Protein AF-A0A1X0RUP9-F1 (afdb_monomer_lite)

Secondary structure (DSSP, 8-state):
----HHHHHHHHHHHHHHTS-TT-SEEES-TT-EEETT-EEEEEE-TT-TTTTT-S-EEEEEEEEETTEEEEEEEEEEE-GGG-EEEEE--GGGSSS--SS-EEEEEEEEEEETTS-HHHHHH-TT-SSPPPEEEEEEE--

Structure (mmCIF, N/CA/C/O backbone):
data_AF-A0A1X0RUP9-F1
#
_entry.id   AF-A0A1X0RUP9-F1
#
loop_
_atom_site.group_PDB
_atom_site.id
_atom_site.type_symbol
_atom_site.label_atom_id
_atom_site.label_alt_id
_atom_site.label_comp_id
_atom_site.label_asym_id
_atom_site.label_entity_id
_atom_site.label_seq_id
_atom_site.pdbx_PDB_ins_code
_atom_site.Cartn_x
_atom_site.Cartn_y
_atom_site.Cartn_z
_atom_site.occupancy
_atom_site.B_iso_or_equiv
_atom_site.auth_seq_id
_atom_site.auth_comp_id
_atom_site.auth_asym_id
_atom_site.auth_atom_id
_atom_site.pdbx_PDB_model_num
ATOM 1 N N . MET A 1 1 ? -21.201 19.595 -12.423 1.00 37.38 1 MET A N 1
ATOM 2 C CA . MET A 1 1 ? -20.537 18.392 -12.963 1.00 37.38 1 MET A CA 1
ATOM 3 C C . MET A 1 1 ? -19.061 18.638 -12.768 1.00 37.38 1 MET A C 1
ATOM 5 O O . MET A 1 1 ? -18.474 19.375 -13.543 1.00 37.38 1 MET A O 1
ATOM 9 N N . GLU A 1 2 ? -18.538 18.173 -11.642 1.00 41.12 2 GLU A N 1
ATOM 10 C CA . GLU A 1 2 ? -17.188 18.459 -11.162 1.00 41.12 2 GLU A CA 1
ATOM 11 C C . GLU A 1 2 ? -16.577 17.097 -10.835 1.00 41.12 2 GLU A C 1
ATOM 13 O O . GLU A 1 2 ? -16.838 16.516 -9.789 1.00 41.12 2 GLU A O 1
ATOM 18 N N . GLU A 1 3 ? -15.908 16.519 -11.831 1.00 43.56 3 GLU A N 1
ATOM 19 C CA . GLU A 1 3 ? -15.297 15.182 -11.777 1.00 43.56 3 GLU A CA 1
ATOM 20 C C . GLU A 1 3 ? -13.818 15.267 -12.209 1.00 43.56 3 GLU A C 1
ATOM 22 O O . GLU A 1 3 ? -13.254 14.346 -12.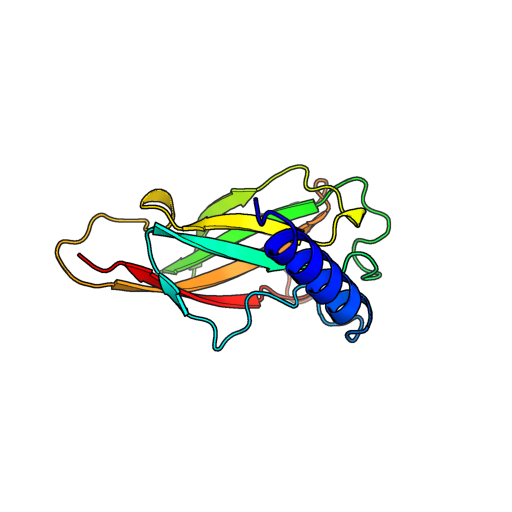791 1.00 43.56 3 GLU A O 1
ATOM 27 N N . THR A 1 4 ? -13.193 16.429 -11.985 1.00 47.03 4 THR A N 1
ATOM 28 C CA . THR A 1 4 ? -11.831 16.746 -12.450 1.00 47.03 4 THR A CA 1
ATOM 29 C C . THR A 1 4 ? -10.781 16.777 -11.340 1.00 47.03 4 THR A C 1
ATOM 31 O O . THR A 1 4 ? -9.597 16.724 -11.651 1.00 47.03 4 THR A O 1
ATOM 34 N N . ASP A 1 5 ? -11.176 16.808 -10.066 1.00 53.28 5 ASP A N 1
ATOM 35 C CA . ASP A 1 5 ? -10.237 17.090 -8.967 1.00 53.28 5 ASP A CA 1
ATOM 36 C C . ASP A 1 5 ? -9.475 15.835 -8.484 1.00 53.28 5 ASP A C 1
ATOM 38 O O . ASP A 1 5 ? -8.266 15.863 -8.262 1.00 53.28 5 ASP A O 1
ATOM 42 N N . SER A 1 6 ? -10.134 14.670 -8.424 1.00 56.19 6 SER A N 1
ATOM 43 C CA . SER A 1 6 ? -9.527 13.448 -7.863 1.00 56.19 6 SER A CA 1
ATOM 44 C C . SER A 1 6 ? -8.447 12.811 -8.749 1.00 56.19 6 SER A C 1
ATOM 46 O O . SER A 1 6 ? -7.481 12.246 -8.235 1.00 56.19 6 SER A O 1
ATOM 48 N N . ASN A 1 7 ? -8.591 12.890 -10.077 1.00 59.34 7 ASN A N 1
ATOM 49 C CA . ASN A 1 7 ? -7.612 12.343 -11.031 1.00 59.34 7 ASN A CA 1
ATOM 50 C C . ASN A 1 7 ? -6.371 13.235 -11.170 1.00 59.34 7 ASN A C 1
ATOM 52 O O . ASN A 1 7 ? -5.267 12.735 -11.417 1.00 59.34 7 ASN A O 1
ATOM 56 N N . GLN A 1 8 ? -6.550 14.549 -11.018 1.00 60.12 8 GLN A N 1
ATOM 57 C CA . GLN A 1 8 ? -5.449 15.503 -11.026 1.00 60.12 8 GLN A CA 1
ATOM 58 C C . GLN A 1 8 ? -4.599 15.365 -9.751 1.00 60.12 8 GLN A C 1
ATOM 60 O O . GLN A 1 8 ? -3.370 15.413 -9.838 1.00 60.12 8 GLN A O 1
ATOM 65 N N . ASP A 1 9 ? -5.235 15.083 -8.609 1.00 85.25 9 ASP A N 1
ATOM 66 C CA . ASP A 1 9 ? -4.557 14.787 -7.342 1.00 85.25 9 ASP A CA 1
ATOM 67 C C . ASP A 1 9 ? -3.739 13.482 -7.420 1.00 85.25 9 ASP A C 1
ATOM 69 O O . ASP A 1 9 ? -2.529 13.489 -7.193 1.00 85.25 9 ASP A O 1
ATOM 73 N N . PHE A 1 10 ? -4.341 12.378 -7.889 1.00 91.75 10 PHE A N 1
ATOM 74 C CA . PHE A 1 10 ? -3.635 11.096 -8.041 1.00 91.75 10 PHE A CA 1
ATOM 75 C C . PHE A 1 10 ? -2.383 11.202 -8.926 1.00 91.75 10 PHE A C 1
ATOM 77 O O . PHE A 1 10 ? -1.299 10.765 -8.539 1.00 91.75 10 PHE A O 1
ATOM 84 N N . THR A 1 11 ? -2.515 11.807 -10.109 1.00 93.00 11 THR A N 1
ATOM 85 C CA . THR A 1 11 ? -1.397 11.928 -11.061 1.00 93.00 11 THR A CA 1
ATOM 86 C C . THR A 1 11 ? -0.257 12.766 -10.479 1.00 93.00 11 THR A C 1
ATOM 88 O O . THR A 1 11 ? 0.911 12.405 -10.624 1.00 93.00 11 THR A O 1
ATOM 91 N N . SER A 1 12 ? -0.591 13.846 -9.767 1.00 94.50 12 SER A N 1
ATOM 92 C CA . SER A 1 12 ? 0.392 14.712 -9.109 1.00 94.50 12 SER A CA 1
ATOM 93 C C . SER A 1 12 ? 1.147 13.975 -7.998 1.00 94.50 12 SER A C 1
ATOM 95 O O . SER A 1 12 ? 2.367 14.112 -7.893 1.00 94.50 12 SER A O 1
ATOM 97 N N . LEU A 1 13 ? 0.455 13.143 -7.209 1.00 95.25 13 LEU A N 1
ATOM 98 C CA . LEU A 1 13 ? 1.071 12.306 -6.173 1.00 95.25 13 LEU A CA 1
ATOM 99 C C . LEU A 1 13 ? 2.029 11.266 -6.770 1.00 95.25 13 LEU A C 1
ATOM 101 O O . LEU A 1 13 ? 3.144 11.096 -6.271 1.00 95.25 13 LEU A O 1
ATOM 105 N N . VAL A 1 14 ? 1.630 10.600 -7.859 1.00 95.88 14 VAL A N 1
ATOM 106 C CA . VAL A 1 14 ? 2.488 9.640 -8.574 1.00 95.88 14 VAL A CA 1
ATOM 107 C C . VAL A 1 14 ? 3.730 10.332 -9.141 1.00 95.88 14 VAL A C 1
ATOM 109 O O . VAL A 1 14 ? 4.846 9.828 -8.988 1.00 95.88 14 VAL A O 1
ATOM 112 N N . GLU A 1 15 ? 3.568 11.502 -9.762 1.00 95.12 15 GLU A N 1
ATOM 113 C CA . GLU A 1 15 ? 4.693 12.254 -10.319 1.00 95.12 15 GLU A CA 1
ATOM 114 C C . GLU A 1 15 ? 5.657 12.725 -9.221 1.00 95.12 15 GLU A C 1
ATOM 116 O O . GLU A 1 15 ? 6.874 12.591 -9.376 1.00 95.12 15 GLU A O 1
ATOM 121 N N . ALA A 1 16 ? 5.137 13.233 -8.100 1.00 95.69 16 ALA A N 1
ATOM 122 C CA . ALA A 1 16 ? 5.947 13.613 -6.945 1.00 95.69 16 ALA A CA 1
ATOM 123 C C . ALA A 1 16 ? 6.737 12.407 -6.418 1.00 95.69 16 ALA A C 1
ATOM 125 O O . ALA A 1 16 ? 7.956 12.487 -6.272 1.00 95.69 16 ALA A O 1
ATOM 126 N N . CYS A 1 17 ? 6.073 11.260 -6.261 1.00 95.38 17 CYS A N 1
ATOM 127 C CA . CYS A 1 17 ? 6.706 10.033 -5.792 1.00 95.38 17 CYS A CA 1
ATOM 128 C C . CYS A 1 17 ? 7.823 9.533 -6.722 1.00 95.38 17 CYS A C 1
ATOM 130 O O . CYS A 1 17 ? 8.843 9.016 -6.270 1.00 95.38 17 CYS A O 1
ATOM 132 N N . SER A 1 18 ? 7.684 9.727 -8.037 1.00 94.75 18 SER A N 1
ATOM 133 C CA . SER A 1 18 ? 8.706 9.316 -9.012 1.00 94.75 18 SER A CA 1
ATOM 134 C C . SER A 1 18 ? 10.071 10.003 -8.829 1.00 94.75 18 SER A C 1
ATOM 136 O O . SER A 1 18 ? 11.087 9.485 -9.311 1.00 94.75 18 SER A O 1
ATOM 138 N N . LYS A 1 19 ? 10.086 11.153 -8.137 1.00 95.56 19 LYS A N 1
ATOM 139 C CA . LYS A 1 19 ? 11.255 12.008 -7.880 1.00 95.56 19 LYS A CA 1
ATOM 140 C C . LYS A 1 19 ? 11.936 11.703 -6.539 1.00 95.56 19 LYS A C 1
ATOM 142 O O . LYS A 1 19 ? 13.018 12.235 -6.296 1.00 95.56 19 LYS A O 1
ATOM 147 N N . GLU A 1 20 ? 11.338 10.856 -5.699 1.00 94.25 20 GLU A N 1
ATOM 148 C CA . GLU A 1 20 ? 11.934 10.414 -4.433 1.00 94.25 20 GLU A CA 1
ATOM 149 C C . GLU A 1 20 ? 13.223 9.591 -4.654 1.00 94.25 20 GLU A C 1
ATOM 151 O O . GLU A 1 20 ? 13.449 9.066 -5.752 1.00 94.25 20 GLU A O 1
ATOM 156 N N . PRO A 1 21 ? 14.085 9.443 -3.631 1.00 91.75 21 PRO A N 1
ATOM 157 C CA . PRO A 1 21 ? 15.262 8.579 -3.695 1.00 91.75 21 PRO A CA 1
ATOM 158 C C . PRO A 1 21 ? 14.925 7.113 -4.020 1.00 91.75 21 PRO A C 1
ATOM 160 O O . PRO A 1 21 ? 13.823 6.626 -3.770 1.00 91.75 21 PRO A O 1
ATOM 163 N N . ASN A 1 22 ? 15.888 6.372 -4.573 1.00 88.50 22 ASN A N 1
ATOM 164 C CA . ASN A 1 22 ? 15.673 4.981 -4.996 1.00 88.50 22 ASN A CA 1
ATOM 165 C C . ASN A 1 22 ? 15.496 4.004 -3.824 1.00 88.50 22 ASN A C 1
ATOM 167 O O . ASN A 1 22 ? 14.999 2.895 -4.023 1.00 88.50 22 ASN A O 1
ATOM 171 N N . GLU A 1 23 ? 15.869 4.402 -2.608 1.00 85.19 23 GLU A N 1
ATOM 172 C CA . GLU A 1 23 ? 15.589 3.636 -1.395 1.00 85.19 23 GLU A CA 1
ATOM 173 C C . GLU A 1 23 ? 14.094 3.654 -1.028 1.00 85.19 23 GLU A C 1
ATOM 175 O O . GLU A 1 23 ? 13.639 2.789 -0.278 1.00 85.19 23 GLU A O 1
ATOM 180 N N . ILE A 1 24 ? 13.316 4.603 -1.565 1.00 88.38 24 ILE A N 1
ATOM 181 C CA . ILE A 1 24 ? 11.884 4.737 -1.293 1.00 88.38 24 ILE A CA 1
ATOM 182 C C . ILE A 1 24 ? 11.081 3.823 -2.220 1.00 88.38 24 ILE A C 1
ATOM 184 O O . ILE A 1 24 ? 11.062 3.989 -3.443 1.00 88.38 24 ILE A O 1
ATOM 188 N N . SER A 1 25 ? 10.383 2.856 -1.623 1.00 86.62 25 SER A N 1
ATOM 189 C CA . SER A 1 25 ? 9.433 1.991 -2.330 1.00 86.62 25 SER A CA 1
ATOM 190 C C . SER A 1 25 ? 8.067 2.632 -2.501 1.00 86.62 25 SER A C 1
ATOM 192 O O . SER A 1 25 ? 7.484 2.582 -3.583 1.00 86.62 25 SER A O 1
ATOM 194 N N . ALA A 1 26 ? 7.570 3.237 -1.428 1.00 92.19 26 ALA A N 1
ATOM 195 C CA . ALA A 1 26 ? 6.232 3.779 -1.309 1.00 92.19 26 ALA A CA 1
ATOM 196 C C . ALA A 1 26 ? 6.292 5.202 -0.767 1.00 92.19 26 ALA A C 1
ATOM 198 O O . ALA A 1 26 ? 7.007 5.461 0.199 1.00 92.19 26 ALA A O 1
ATOM 199 N N . CYS A 1 27 ? 5.520 6.097 -1.372 1.00 94.31 27 CYS A N 1
ATOM 200 C CA . CYS A 1 27 ? 5.376 7.474 -0.907 1.00 94.31 27 CYS A CA 1
ATOM 201 C C . CYS A 1 27 ? 4.087 7.671 -0.115 1.00 94.31 27 CYS A C 1
ATOM 203 O O . CYS A 1 27 ? 4.039 8.537 0.751 1.00 94.31 27 CYS A O 1
ATOM 205 N N . LEU A 1 28 ? 3.061 6.855 -0.388 1.00 95.69 28 LEU A N 1
ATOM 206 C CA . LEU A 1 28 ? 1.852 6.799 0.422 1.00 95.69 28 LEU A CA 1
ATOM 207 C C . LEU A 1 28 ? 1.428 5.353 0.695 1.00 95.69 28 LEU A C 1
ATOM 209 O O . LEU A 1 28 ? 1.434 4.523 -0.227 1.00 95.69 28 LEU A O 1
ATOM 213 N N . PRO A 1 29 ? 0.978 5.066 1.926 1.00 96.50 29 PRO A N 1
ATOM 214 C CA . PRO A 1 29 ? 1.011 5.938 3.105 1.00 96.50 29 PRO A CA 1
ATOM 215 C C . PRO A 1 29 ? 2.414 6.072 3.714 1.00 96.50 29 PRO A C 1
ATOM 217 O O . PRO A 1 29 ? 3.266 5.196 3.556 1.00 96.50 29 PRO A O 1
ATOM 220 N N . GLY A 1 30 ? 2.624 7.156 4.456 1.00 94.50 30 GLY A N 1
ATOM 221 C CA . GLY A 1 30 ? 3.767 7.365 5.333 1.00 94.50 30 GLY A CA 1
ATOM 222 C C . GLY A 1 30 ? 3.491 6.988 6.801 1.00 94.50 30 GLY A C 1
ATOM 223 O O . GLY A 1 30 ? 2.339 6.803 7.201 1.00 94.50 30 GLY A O 1
ATOM 224 N N . PRO A 1 31 ? 4.533 6.945 7.656 1.00 94.25 31 PRO A N 1
ATOM 225 C CA . PRO A 1 31 ? 4.417 6.538 9.065 1.00 94.25 31 PRO A CA 1
ATOM 226 C C . PRO A 1 31 ? 3.461 7.379 9.921 1.00 94.25 31 PRO A C 1
ATOM 228 O O . PRO A 1 31 ? 2.950 6.899 10.932 1.00 94.25 31 PRO A O 1
ATOM 231 N N . SER A 1 32 ? 3.230 8.638 9.541 1.00 95.31 32 SER A N 1
ATOM 232 C CA . SER A 1 32 ? 2.313 9.555 10.229 1.00 95.31 32 SER A CA 1
ATOM 233 C C . SER A 1 32 ? 0.863 9.451 9.758 1.00 95.31 32 SER A C 1
ATOM 235 O O . SER A 1 32 ? -0.007 10.066 10.374 1.00 95.31 32 SER A O 1
ATOM 237 N N . ASP A 1 33 ? 0.591 8.712 8.680 1.00 96.44 33 ASP A N 1
ATOM 238 C CA . ASP A 1 33 ? -0.753 8.623 8.124 1.00 96.44 33 ASP A CA 1
ATOM 239 C C . ASP A 1 33 ? -1.655 7.737 8.981 1.00 96.44 33 ASP A C 1
ATOM 241 O O . ASP A 1 33 ? -1.262 6.677 9.481 1.00 96.44 33 ASP A O 1
ATOM 245 N N . VAL A 1 34 ? -2.903 8.188 9.124 1.00 96.94 34 VAL A N 1
ATOM 246 C CA . VAL A 1 34 ? -3.957 7.486 9.854 1.00 96.94 34 VAL A CA 1
ATOM 247 C C . VAL A 1 34 ? -5.154 7.300 8.933 1.00 96.94 34 VAL A C 1
ATOM 249 O O . VAL A 1 34 ? -5.855 8.255 8.601 1.00 96.94 34 VAL A O 1
ATOM 252 N N . TRP A 1 35 ? -5.405 6.061 8.527 1.00 96.75 35 TRP A N 1
ATOM 253 C CA . TRP A 1 35 ? -6.511 5.706 7.643 1.00 96.75 35 TRP A CA 1
ATOM 254 C C . TRP A 1 35 ? -7.686 5.174 8.454 1.00 96.75 35 TRP A C 1
ATOM 256 O O . TRP A 1 35 ? -7.531 4.273 9.274 1.00 96.75 35 TRP A O 1
ATOM 266 N N . VAL A 1 36 ? -8.881 5.723 8.249 1.00 95.44 36 VAL A N 1
ATOM 267 C CA . VAL A 1 36 ? -10.068 5.358 9.035 1.00 95.44 36 VAL A CA 1
ATOM 268 C C . VAL A 1 36 ? -10.917 4.335 8.279 1.00 95.44 36 VAL A C 1
ATOM 270 O O . VAL A 1 36 ? -11.072 4.426 7.065 1.00 95.44 36 VAL A O 1
ATOM 273 N N . ASN A 1 37 ? -11.502 3.367 8.981 1.00 94.94 37 ASN A N 1
ATOM 274 C CA . ASN A 1 37 ? -12.448 2.425 8.382 1.00 94.94 37 ASN A CA 1
ATOM 275 C C . ASN A 1 37 ? -13.583 3.157 7.640 1.00 94.94 37 ASN A C 1
ATOM 277 O O . ASN A 1 37 ? -14.143 4.123 8.161 1.00 94.94 37 ASN A O 1
ATOM 281 N N . GLY A 1 38 ? -13.898 2.709 6.427 1.00 94.19 38 GLY A N 1
ATOM 282 C CA . GLY A 1 38 ? -14.865 3.330 5.521 1.00 94.19 38 GLY A CA 1
ATOM 283 C C . GLY A 1 38 ? -14.329 4.505 4.694 1.00 94.19 38 GLY A C 1
ATOM 284 O O . GLY A 1 38 ? -15.078 5.050 3.888 1.00 94.19 38 GLY A O 1
ATOM 285 N N . SER A 1 39 ? -13.063 4.909 4.863 1.00 95.75 39 SER A N 1
ATOM 286 C CA . SER A 1 39 ? -12.453 5.979 4.059 1.00 95.75 39 SER A CA 1
ATOM 287 C C . SER A 1 39 ? -11.608 5.438 2.904 1.00 95.75 39 SER A C 1
ATOM 289 O O . SER A 1 39 ? -11.048 4.340 2.974 1.00 95.75 39 SER A O 1
ATOM 291 N N . THR A 1 40 ? -11.542 6.222 1.829 1.00 96.25 40 THR A N 1
ATOM 292 C CA . THR A 1 40 ? -10.802 5.901 0.606 1.00 96.25 40 THR A CA 1
ATOM 293 C C . THR A 1 40 ? -9.472 6.640 0.585 1.00 96.25 40 THR A C 1
ATOM 295 O O . THR A 1 40 ? -9.430 7.836 0.861 1.00 96.25 40 THR A O 1
ATOM 298 N N . HIS A 1 41 ? -8.406 5.921 0.239 1.00 96.25 41 HIS A N 1
ATOM 299 C CA . HIS A 1 41 ? -7.029 6.412 0.210 1.00 96.25 41 HIS A CA 1
ATOM 300 C C . HIS A 1 41 ? -6.289 5.895 -1.016 1.00 96.25 41 HIS A C 1
ATOM 302 O O . HIS A 1 41 ? -6.742 4.967 -1.692 1.00 96.25 41 HIS A O 1
ATOM 308 N N . TYR A 1 42 ? -5.117 6.470 -1.265 1.00 96.88 42 TYR A N 1
ATOM 309 C CA . TYR A 1 42 ? -4.199 5.983 -2.279 1.00 96.88 42 TYR A CA 1
ATOM 310 C C . TYR A 1 42 ? -3.003 5.291 -1.647 1.00 96.88 42 TYR A C 1
ATOM 312 O O . TYR A 1 42 ? -2.339 5.820 -0.758 1.00 96.88 42 TYR A O 1
ATOM 320 N N . PHE A 1 43 ? -2.695 4.121 -2.181 1.00 97.56 43 PHE A N 1
ATOM 321 C CA . PHE A 1 43 ? -1.349 3.591 -2.126 1.00 97.56 43 PHE A CA 1
ATOM 322 C C . PHE A 1 43 ? -0.579 4.150 -3.317 1.00 97.56 43 PHE A C 1
ATOM 324 O O . PHE A 1 43 ? -1.021 3.964 -4.449 1.00 97.56 43 PHE A O 1
ATOM 331 N N . ILE A 1 44 ? 0.553 4.809 -3.073 1.00 97.12 44 ILE A N 1
ATOM 332 C CA . ILE A 1 44 ? 1.411 5.379 -4.120 1.00 97.12 44 ILE A CA 1
ATOM 333 C C . ILE A 1 44 ? 2.811 4.793 -3.969 1.00 97.12 44 ILE A C 1
ATOM 335 O O . ILE A 1 44 ? 3.422 4.900 -2.902 1.00 97.12 44 ILE A O 1
ATOM 339 N N . TRP A 1 45 ? 3.324 4.187 -5.037 1.00 95.12 45 TRP A N 1
ATOM 340 C CA . TRP A 1 45 ? 4.677 3.643 -5.095 1.00 95.12 45 TRP A CA 1
ATOM 341 C C . TRP A 1 45 ? 5.506 4.322 -6.173 1.00 95.12 45 TRP A C 1
ATOM 343 O O . TRP A 1 45 ? 5.004 4.859 -7.163 1.00 95.12 45 TRP A O 1
ATOM 353 N N . LYS A 1 46 ? 6.821 4.257 -5.993 1.00 94.25 46 LYS A N 1
ATOM 354 C CA . LYS A 1 46 ? 7.773 4.794 -6.955 1.00 94.25 46 LYS A CA 1
ATOM 355 C C . LYS A 1 46 ? 7.835 3.861 -8.169 1.00 94.25 46 LYS A C 1
ATOM 357 O O . LYS A 1 46 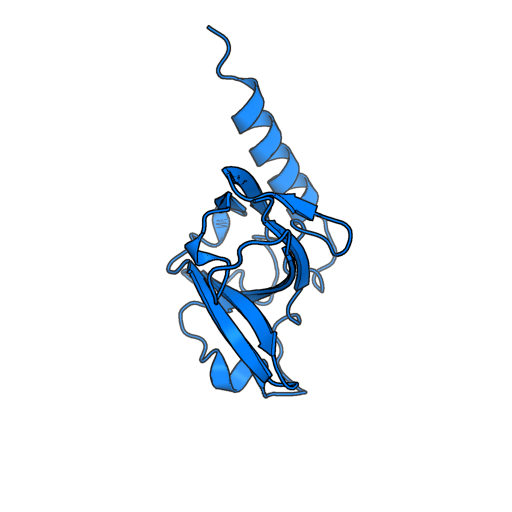? 8.576 2.882 -8.172 1.00 94.25 46 LYS A O 1
ATOM 362 N N . TYR A 1 47 ? 7.043 4.142 -9.206 1.00 93.31 47 TYR A N 1
ATOM 363 C CA . TYR A 1 47 ? 6.926 3.273 -10.392 1.00 93.31 47 TYR A CA 1
ATOM 364 C C . TYR A 1 47 ? 8.255 3.055 -11.137 1.00 93.31 47 TYR A C 1
ATOM 366 O O . TYR A 1 47 ? 8.453 2.034 -11.788 1.00 93.31 47 TYR A O 1
ATOM 374 N N . ASN A 1 48 ? 9.178 4.012 -11.035 1.00 92.88 48 ASN A N 1
ATOM 375 C CA . ASN A 1 48 ? 10.524 3.978 -11.610 1.00 92.88 48 ASN A CA 1
ATOM 376 C C . ASN A 1 48 ? 11.594 3.583 -10.574 1.00 92.88 48 ASN A C 1
ATOM 378 O O . ASN A 1 48 ? 12.757 3.967 -10.708 1.00 92.88 48 ASN A O 1
ATOM 382 N N . ASN A 1 49 ? 11.221 2.884 -9.500 1.00 92.44 49 ASN A N 1
ATOM 383 C CA . ASN A 1 49 ? 12.191 2.367 -8.543 1.00 92.44 49 ASN A CA 1
ATOM 384 C C . ASN A 1 49 ? 13.017 1.233 -9.193 1.00 92.44 49 ASN A C 1
ATOM 386 O O . ASN A 1 49 ? 12.431 0.284 -9.726 1.00 92.44 49 ASN A O 1
ATOM 390 N N . PRO A 1 50 ? 14.361 1.287 -9.142 1.00 91.06 50 PRO A N 1
ATOM 391 C CA . PRO A 1 50 ? 15.226 0.326 -9.829 1.00 91.06 50 PRO A CA 1
ATOM 392 C C . PRO A 1 50 ? 15.026 -1.128 -9.383 1.00 91.06 50 PRO A C 1
ATOM 394 O O . PRO A 1 50 ? 15.285 -2.036 -10.170 1.00 91.06 50 PRO A O 1
ATOM 397 N N . PHE A 1 51 ? 14.537 -1.366 -8.164 1.00 88.50 51 PHE A N 1
ATOM 398 C CA . PHE A 1 51 ? 14.308 -2.716 -7.650 1.00 88.50 51 PHE A CA 1
ATOM 399 C C . PHE A 1 51 ? 13.101 -3.416 -8.294 1.00 88.50 51 PHE A C 1
ATOM 401 O O . PHE A 1 51 ? 13.014 -4.640 -8.229 1.00 88.50 51 PHE A O 1
ATOM 408 N N . TYR A 1 52 ? 12.171 -2.679 -8.917 1.00 86.69 52 TYR A N 1
ATOM 409 C CA . TYR A 1 52 ? 10.959 -3.261 -9.522 1.00 86.69 52 TYR A CA 1
ATOM 410 C C . TYR A 1 52 ? 10.636 -2.754 -10.927 1.00 86.69 52 TYR A C 1
ATOM 412 O O . TYR A 1 52 ? 9.725 -3.288 -11.548 1.00 86.69 52 TYR A O 1
ATOM 420 N N . VAL A 1 53 ? 11.367 -1.775 -11.466 1.00 84.50 53 VAL A N 1
ATOM 421 C CA . VAL A 1 53 ? 11.074 -1.172 -12.782 1.00 84.50 53 VAL A CA 1
ATOM 422 C C . VAL A 1 53 ? 11.045 -2.185 -13.937 1.00 84.50 53 VAL A C 1
ATOM 424 O O . VAL A 1 53 ? 10.358 -1.968 -14.928 1.00 84.50 53 VAL A O 1
ATOM 427 N N . ASN A 1 54 ? 11.753 -3.310 -13.796 1.00 86.56 54 ASN A N 1
ATOM 428 C CA . ASN A 1 54 ? 11.791 -4.389 -14.788 1.00 86.56 54 ASN A CA 1
ATOM 429 C C . ASN A 1 54 ? 10.773 -5.513 -14.518 1.00 86.56 54 ASN A C 1
ATOM 431 O O . ASN A 1 54 ? 10.785 -6.519 -15.220 1.00 86.56 54 ASN A O 1
ATOM 435 N N . ALA A 1 55 ? 9.941 -5.395 -13.480 1.00 90.38 55 ALA A N 1
ATOM 436 C CA . ALA A 1 55 ? 8.913 -6.379 -13.172 1.00 90.38 55 ALA A CA 1
ATOM 437 C C . ALA A 1 55 ? 7.636 -6.094 -13.972 1.00 90.38 55 ALA A C 1
ATOM 439 O O . ALA A 1 55 ? 7.123 -4.972 -13.950 1.00 90.38 55 ALA A O 1
ATOM 440 N N . ASP A 1 56 ? 7.075 -7.134 -14.597 1.00 91.19 56 ASP A N 1
ATOM 441 C CA . ASP A 1 56 ? 5.816 -7.044 -15.352 1.00 91.19 56 ASP A CA 1
ATOM 442 C C . ASP A 1 56 ? 4.647 -6.555 -14.483 1.00 91.19 56 ASP A C 1
ATOM 444 O O . ASP A 1 56 ? 3.736 -5.877 -14.956 1.00 91.19 56 ASP A O 1
ATOM 448 N N . SER A 1 57 ? 4.660 -6.915 -13.198 1.00 95.50 57 SER A N 1
ATOM 449 C CA . SER A 1 57 ? 3.672 -6.476 -12.217 1.00 95.50 57 SER A CA 1
ATOM 450 C C . SER A 1 57 ? 4.201 -6.543 -10.785 1.00 95.50 57 SER A C 1
ATOM 452 O O . SER A 1 57 ? 5.168 -7.252 -10.486 1.00 95.50 57 SER A O 1
ATOM 454 N N . LEU A 1 58 ? 3.526 -5.821 -9.888 1.00 95.88 58 LEU A N 1
ATOM 455 C CA . LEU A 1 58 ? 3.791 -5.814 -8.452 1.00 95.88 58 LEU A CA 1
ATOM 456 C C . LEU A 1 58 ? 2.668 -6.478 -7.664 1.00 95.88 58 LEU A C 1
ATOM 458 O O . LEU A 1 58 ? 1.498 -6.445 -8.040 1.00 95.88 58 LEU A O 1
ATOM 462 N N . ASN A 1 59 ? 3.036 -7.016 -6.510 1.00 97.12 59 ASN A N 1
ATOM 463 C CA . ASN A 1 59 ? 2.115 -7.371 -5.449 1.00 97.12 59 ASN A CA 1
ATOM 464 C C . ASN A 1 59 ? 2.361 -6.442 -4.254 1.00 97.12 59 ASN A C 1
ATOM 466 O O . ASN A 1 59 ? 3.508 -6.202 -3.875 1.00 97.12 59 ASN A O 1
ATOM 470 N N . LEU A 1 60 ? 1.280 -5.952 -3.650 1.00 97.44 60 LEU A N 1
ATOM 471 C CA . LEU A 1 60 ? 1.292 -5.269 -2.360 1.00 97.44 60 LEU A CA 1
ATOM 472 C C . LEU A 1 60 ? 0.729 -6.213 -1.305 1.00 97.44 60 LEU A C 1
ATOM 474 O O . LEU A 1 60 ? -0.420 -6.644 -1.400 1.00 97.44 60 LEU A O 1
ATOM 478 N N . TYR A 1 61 ? 1.514 -6.489 -0.274 1.00 97.44 61 TYR A N 1
ATOM 479 C CA . TYR A 1 61 ? 1.077 -7.259 0.883 1.00 97.44 61 TYR A CA 1
ATOM 480 C C . TYR A 1 61 ? 0.926 -6.340 2.089 1.00 97.44 61 TYR A C 1
ATOM 482 O O . TYR A 1 61 ? 1.840 -5.580 2.403 1.00 97.44 61 TYR A O 1
ATOM 490 N N . LEU A 1 62 ? -0.214 -6.426 2.771 1.00 97.44 62 LEU A N 1
ATOM 491 C CA . LEU A 1 62 ? -0.475 -5.732 4.025 1.00 97.44 62 LEU A CA 1
ATOM 492 C C . LEU A 1 62 ? -0.357 -6.708 5.190 1.00 97.44 62 LEU A C 1
ATOM 494 O O . LEU A 1 62 ? -0.931 -7.801 5.166 1.00 97.44 62 LEU A O 1
ATOM 498 N N . TYR A 1 63 ? 0.362 -6.289 6.221 1.00 97.00 63 TYR A N 1
ATOM 499 C CA . TYR A 1 63 ? 0.624 -7.070 7.415 1.00 97.00 63 TYR A CA 1
ATOM 500 C C . TYR A 1 63 ? 0.304 -6.292 8.680 1.00 97.00 63 TYR A C 1
ATOM 502 O O . TYR A 1 63 ? 0.472 -5.077 8.747 1.00 97.00 63 TYR A O 1
ATOM 510 N N . ASN A 1 64 ? -0.039 -7.032 9.726 1.00 95.62 64 ASN A N 1
ATOM 511 C CA . ASN A 1 64 ? 0.020 -6.557 11.095 1.00 95.62 64 ASN A CA 1
ATOM 512 C C . ASN A 1 64 ? 1.011 -7.421 11.883 1.00 95.62 64 ASN A C 1
ATOM 514 O O . ASN A 1 64 ? 1.082 -8.632 11.672 1.00 95.62 64 ASN A O 1
ATOM 518 N N . ILE A 1 65 ? 1.792 -6.811 12.776 1.00 93.88 65 ILE A N 1
ATOM 519 C CA . ILE A 1 65 ? 2.723 -7.555 13.627 1.00 93.88 65 ILE A CA 1
ATOM 520 C C . ILE A 1 65 ? 1.995 -7.978 14.901 1.00 93.88 65 ILE A C 1
ATOM 522 O O . ILE A 1 65 ? 1.617 -7.139 15.717 1.00 93.88 65 ILE A O 1
ATOM 526 N N . ILE A 1 66 ? 1.835 -9.288 15.086 1.00 92.50 66 ILE A N 1
ATOM 527 C CA . ILE A 1 66 ? 1.249 -9.888 16.289 1.00 92.50 66 ILE A CA 1
ATOM 528 C C . ILE A 1 66 ? 2.268 -10.861 16.867 1.00 92.50 66 ILE A C 1
ATOM 530 O O . ILE A 1 66 ? 2.771 -11.724 16.153 1.00 92.50 66 ILE A O 1
ATOM 534 N N . ASN A 1 67 ? 2.574 -10.732 18.162 1.00 92.94 67 ASN A N 1
ATOM 535 C CA . ASN A 1 67 ? 3.565 -11.570 18.849 1.00 92.94 67 ASN A CA 1
ATOM 536 C C . ASN A 1 67 ? 4.909 -11.639 18.094 1.00 92.94 67 ASN A C 1
ATOM 538 O O . ASN A 1 67 ? 5.476 -12.715 17.928 1.00 92.94 67 ASN A O 1
ATOM 542 N N . TYR A 1 68 ? 5.394 -10.484 17.622 1.00 89.38 68 TYR A N 1
ATOM 543 C CA . TYR A 1 68 ? 6.645 -10.337 16.861 1.00 89.38 68 TYR A CA 1
ATOM 544 C C . TYR A 1 68 ? 6.681 -11.047 15.495 1.00 89.38 68 TYR A C 1
ATOM 546 O O . TYR A 1 68 ? 7.749 -11.165 14.901 1.00 89.38 68 TYR A O 1
ATOM 554 N N . ALA A 1 69 ? 5.533 -11.479 14.967 1.00 91.19 69 ALA A N 1
ATOM 555 C CA . ALA A 1 69 ? 5.428 -12.102 13.652 1.00 91.19 69 ALA A CA 1
ATOM 556 C C . ALA A 1 69 ? 4.548 -11.276 12.705 1.00 91.19 69 ALA A C 1
ATOM 558 O O . ALA A 1 69 ? 3.499 -10.767 13.107 1.00 91.19 69 ALA A O 1
ATOM 559 N N . TYR A 1 70 ? 4.956 -11.178 11.436 1.00 93.38 70 TYR A N 1
ATOM 560 C CA . TYR A 1 70 ? 4.127 -10.613 10.372 1.00 93.38 70 TYR A CA 1
ATOM 561 C C . TYR A 1 70 ? 2.944 -11.542 10.086 1.00 93.38 70 TYR A C 1
ATOM 563 O O . TYR A 1 70 ? 3.118 -12.661 9.604 1.00 93.38 70 TYR A O 1
ATOM 571 N N . VAL A 1 71 ? 1.733 -11.064 10.353 1.00 94.94 71 VAL A N 1
ATOM 572 C CA . VAL A 1 71 ? 0.483 -11.746 10.012 1.00 94.94 71 VAL A CA 1
ATOM 573 C C . VAL A 1 71 ? -0.117 -11.053 8.801 1.00 94.94 71 VAL A C 1
ATOM 575 O O . VAL A 1 71 ? -0.362 -9.847 8.841 1.00 94.94 71 VAL A O 1
ATOM 578 N N . ASN A 1 72 ? -0.307 -11.792 7.705 1.00 95.44 72 ASN A N 1
ATOM 579 C CA . ASN A 1 72 ? -0.901 -11.226 6.497 1.00 95.44 72 ASN A CA 1
ATOM 580 C C . ASN A 1 72 ? -2.361 -10.845 6.763 1.00 95.44 72 ASN A C 1
ATOM 582 O O . ASN A 1 72 ? -3.121 -11.630 7.325 1.00 95.44 72 ASN A O 1
ATOM 586 N N . VAL A 1 73 ? -2.720 -9.628 6.369 1.00 96.06 73 VAL A N 1
ATOM 587 C CA . VAL A 1 73 ? -4.059 -9.058 6.539 1.00 96.06 73 VAL A CA 1
ATOM 588 C C . VAL A 1 73 ? -4.787 -9.036 5.203 1.00 96.06 73 VAL A C 1
ATOM 590 O O . VAL A 1 73 ? -5.928 -9.474 5.106 1.00 96.06 73 VAL A O 1
ATOM 593 N N . LYS A 1 74 ? -4.124 -8.514 4.169 1.00 95.88 74 LYS A N 1
ATOM 594 C CA . LYS A 1 74 ? -4.696 -8.341 2.832 1.00 95.88 74 LYS A CA 1
ATOM 595 C C . LYS A 1 74 ? -3.579 -8.325 1.799 1.00 95.88 74 LYS A C 1
ATOM 597 O O . LYS A 1 74 ? -2.427 -8.032 2.127 1.00 95.88 74 LYS A O 1
ATOM 602 N N . ASN A 1 75 ? -3.907 -8.619 0.550 1.00 96.50 75 ASN A N 1
ATOM 603 C CA . ASN A 1 75 ? -2.995 -8.446 -0.567 1.00 96.50 75 ASN A CA 1
ATOM 604 C C . ASN A 1 75 ? -3.713 -7.845 -1.779 1.00 96.50 75 ASN A C 1
ATOM 606 O O . ASN A 1 75 ? -4.921 -7.988 -1.953 1.00 96.50 75 ASN A O 1
ATOM 610 N N . TYR A 1 76 ? -2.934 -7.169 -2.614 1.00 97.19 76 TYR A N 1
ATOM 611 C CA . TYR A 1 76 ? -3.332 -6.721 -3.937 1.00 97.19 76 TYR A CA 1
ATOM 612 C C . TYR A 1 76 ? -2.307 -7.269 -4.919 1.00 97.19 76 TYR A C 1
ATOM 614 O O . TYR A 1 76 ? -1.106 -7.058 -4.741 1.00 97.19 76 TYR A O 1
ATOM 622 N N . SER A 1 77 ? -2.768 -8.012 -5.918 1.00 96.94 77 SER A N 1
ATOM 623 C CA . SER A 1 77 ? -1.895 -8.733 -6.843 1.00 96.94 77 SER A CA 1
ATOM 624 C C . SER A 1 77 ? -1.993 -8.191 -8.259 1.00 96.94 77 SER A C 1
ATOM 626 O O . SER A 1 77 ? -3.016 -7.620 -8.634 1.00 96.94 77 SER A O 1
ATOM 628 N N . ASN A 1 78 ? -0.949 -8.435 -9.053 1.00 95.31 78 ASN A N 1
ATOM 629 C CA . ASN A 1 78 ? -0.874 -8.050 -10.466 1.00 95.31 78 ASN A CA 1
ATOM 630 C C . ASN A 1 78 ? -1.093 -6.543 -10.689 1.00 95.31 78 ASN A C 1
ATOM 632 O O . ASN A 1 78 ? -1.734 -6.126 -11.654 1.00 95.31 78 ASN A O 1
ATOM 636 N N . LEU A 1 79 ? -0.572 -5.720 -9.779 1.00 96.19 79 LEU A N 1
ATOM 637 C CA . LEU A 1 79 ? -0.584 -4.272 -9.913 1.00 96.19 79 LEU A CA 1
ATOM 638 C C . LEU A 1 79 ? 0.297 -3.881 -11.097 1.00 96.19 79 LEU A C 1
ATOM 640 O O . LEU A 1 79 ? 1.441 -4.325 -11.198 1.00 96.19 79 LEU A O 1
ATOM 644 N N . ASN A 1 80 ? -0.228 -3.042 -11.986 1.00 94.19 80 ASN A N 1
ATOM 645 C CA . ASN A 1 80 ? 0.552 -2.505 -13.093 1.00 94.19 80 ASN A CA 1
ATOM 646 C C . ASN A 1 80 ? 1.665 -1.615 -12.534 1.00 94.19 80 ASN A C 1
ATOM 648 O O . ASN A 1 80 ? 1.372 -0.513 -12.084 1.00 94.19 80 ASN A O 1
ATOM 652 N N . THR A 1 81 ? 2.921 -2.060 -12.611 1.00 90.69 81 THR A N 1
ATOM 653 C CA . THR A 1 81 ? 4.089 -1.363 -12.053 1.00 90.69 81 THR A CA 1
ATOM 654 C C . THR A 1 81 ? 4.159 0.108 -12.473 1.00 90.69 81 THR A C 1
ATOM 656 O O . THR A 1 81 ? 4.497 0.957 -11.649 1.00 90.69 81 THR A O 1
ATOM 659 N N . LEU A 1 82 ? 3.772 0.424 -13.715 1.00 91.44 82 LEU A N 1
ATOM 660 C CA . LEU A 1 82 ? 3.838 1.769 -14.294 1.00 91.44 82 LEU A CA 1
ATOM 661 C C . LEU A 1 82 ? 2.701 2.700 -13.852 1.00 91.44 82 LEU A C 1
ATOM 663 O O . LEU A 1 82 ? 2.792 3.902 -14.079 1.00 91.44 82 LEU A O 1
ATOM 667 N N . ALA A 1 83 ? 1.641 2.178 -13.228 1.00 93.56 83 ALA A N 1
ATOM 668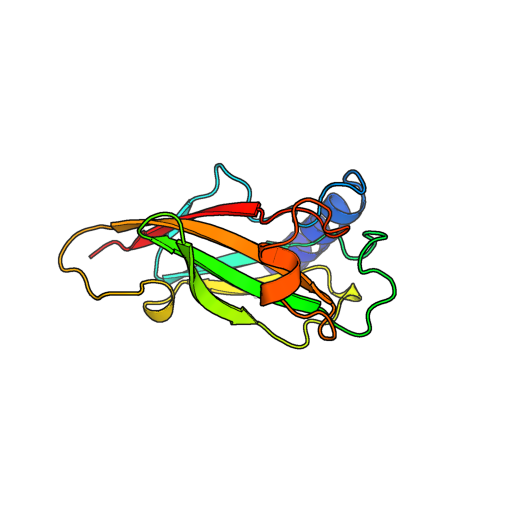 C CA . ALA A 1 83 ? 0.530 3.005 -12.753 1.00 93.56 83 ALA A CA 1
ATOM 669 C C . ALA A 1 83 ? 0.934 3.914 -11.579 1.00 93.56 83 ALA A C 1
ATOM 671 O O . ALA A 1 83 ? 0.312 4.949 -11.367 1.00 93.56 83 ALA A O 1
ATOM 672 N N . GLY A 1 84 ? 1.952 3.519 -10.805 1.00 93.75 84 GLY A N 1
ATOM 673 C CA . GLY A 1 84 ? 2.466 4.282 -9.662 1.00 93.75 84 GLY A CA 1
ATOM 674 C C . GLY A 1 84 ? 1.524 4.390 -8.464 1.00 93.75 84 GLY A C 1
ATOM 675 O O . GLY A 1 84 ? 1.908 4.947 -7.440 1.00 93.75 84 GLY A O 1
ATOM 676 N N . GLY A 1 85 ? 0.314 3.844 -8.544 1.00 95.88 85 GLY A N 1
ATOM 677 C CA . GLY A 1 85 ? -0.609 3.840 -7.426 1.00 95.88 85 GLY A CA 1
ATOM 678 C C . GLY A 1 85 ? -1.885 3.044 -7.669 1.00 95.88 85 GLY A C 1
ATOM 679 O O . GLY A 1 85 ? -2.210 2.676 -8.799 1.00 95.88 85 GLY A O 1
ATOM 680 N N . ILE A 1 86 ? -2.617 2.800 -6.584 1.00 97.00 86 ILE A N 1
ATOM 681 C CA . ILE A 1 86 ? -3.989 2.286 -6.596 1.00 97.00 86 ILE A CA 1
ATOM 682 C C . ILE A 1 86 ? -4.835 3.013 -5.556 1.00 97.00 86 ILE A C 1
ATOM 684 O O . ILE A 1 86 ? -4.345 3.401 -4.495 1.00 97.00 86 ILE A O 1
ATOM 688 N N . GLN A 1 87 ? -6.125 3.146 -5.846 1.00 96.50 87 GLN A N 1
ATOM 689 C CA . GLN A 1 87 ? -7.114 3.590 -4.874 1.00 96.50 87 GLN A CA 1
ATOM 690 C C . GLN A 1 87 ? -7.679 2.391 -4.114 1.00 96.50 87 GLN A C 1
ATOM 692 O O . GLN A 1 87 ? -8.005 1.368 -4.717 1.00 96.50 87 GLN A O 1
ATOM 697 N N . VAL A 1 88 ? -7.819 2.523 -2.798 1.00 96.62 88 VAL A N 1
ATOM 698 C CA . VAL A 1 88 ? -8.409 1.493 -1.940 1.00 96.62 88 VAL A CA 1
ATOM 699 C C . VAL A 1 88 ? -9.353 2.116 -0.925 1.00 96.62 88 VAL A C 1
ATOM 701 O O . VAL A 1 88 ? -9.133 3.229 -0.453 1.00 96.62 88 VAL A O 1
ATOM 704 N N . THR A 1 89 ? -10.378 1.367 -0.538 1.00 96.62 89 THR A N 1
ATOM 705 C CA . THR A 1 89 ? -11.226 1.710 0.605 1.00 96.62 89 THR A CA 1
ATOM 706 C C . THR A 1 89 ? -10.847 0.816 1.777 1.00 96.62 89 THR A C 1
ATOM 708 O O . THR A 1 89 ? -10.733 -0.405 1.638 1.00 96.62 89 THR A O 1
ATOM 711 N N . VAL A 1 90 ? -10.612 1.431 2.936 1.00 95.75 90 VAL A N 1
ATOM 712 C CA . VAL A 1 90 ? -10.394 0.693 4.181 1.00 95.75 90 VAL A CA 1
ATOM 713 C C . VAL A 1 90 ? -11.738 0.115 4.599 1.00 95.75 90 VAL A C 1
ATOM 715 O O . VAL A 1 90 ? -1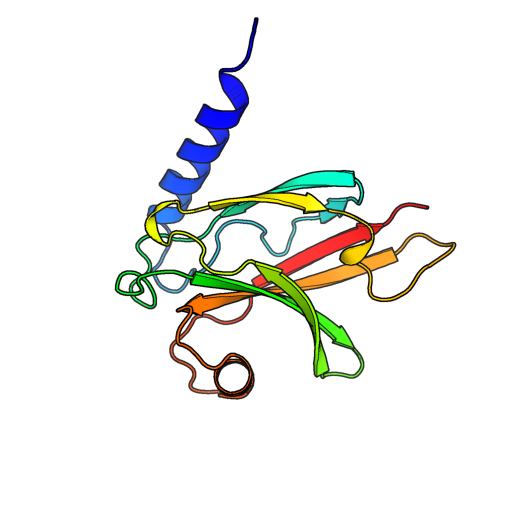2.714 0.849 4.733 1.00 95.75 90 VAL A O 1
ATOM 718 N N . ASP A 1 91 ? -11.783 -1.193 4.794 1.00 93.31 91 ASP A N 1
ATOM 719 C CA . ASP A 1 91 ? -12.988 -1.926 5.169 1.00 93.31 91 ASP A CA 1
ATOM 720 C C . ASP A 1 91 ? -12.691 -2.860 6.356 1.00 93.31 91 ASP A C 1
ATOM 722 O O . ASP A 1 91 ? -11.546 -2.991 6.805 1.00 93.31 91 ASP A O 1
ATOM 726 N N . ASP A 1 92 ? -13.715 -3.555 6.852 1.00 91.38 92 ASP A N 1
ATOM 727 C CA . ASP A 1 92 ? -13.577 -4.437 8.012 1.00 91.38 92 ASP A CA 1
ATOM 728 C C . ASP A 1 92 ? -12.598 -5.609 7.799 1.00 91.38 92 ASP A C 1
ATOM 730 O O . ASP A 1 92 ? -12.070 -6.136 8.780 1.00 91.38 92 ASP A O 1
ATOM 734 N N . SER A 1 93 ? -12.283 -5.991 6.550 1.00 92.75 93 SER A N 1
ATOM 735 C CA . SER A 1 93 ? -11.299 -7.049 6.252 1.00 92.75 93 SER A CA 1
ATOM 736 C C . SER A 1 93 ? -9.864 -6.655 6.602 1.00 92.75 93 SER A C 1
ATOM 738 O O . SER A 1 93 ? -9.000 -7.519 6.727 1.00 92.75 93 SER A O 1
ATOM 740 N N . TRP A 1 94 ? -9.602 -5.365 6.824 1.00 94.62 94 TRP A N 1
ATOM 741 C CA . TRP A 1 94 ? -8.305 -4.885 7.293 1.00 94.62 94 TRP A CA 1
ATOM 742 C C . TRP A 1 94 ? -8.076 -5.177 8.783 1.00 94.62 94 TRP A C 1
ATOM 744 O O . TRP A 1 94 ? -6.977 -4.982 9.292 1.00 94.62 94 TRP A O 1
ATOM 754 N N . PHE A 1 95 ? -9.086 -5.656 9.511 1.00 92.81 95 PHE A N 1
ATOM 755 C CA . PHE A 1 95 ? -9.009 -5.895 10.948 1.00 92.81 95 PHE A CA 1
ATOM 756 C C . PHE A 1 95 ? -9.177 -7.390 11.231 1.00 92.81 95 PHE A C 1
ATOM 758 O O . PHE A 1 95 ? -10.270 -7.938 11.128 1.00 92.81 95 PHE A O 1
ATOM 765 N N . LEU A 1 96 ? -8.096 -8.054 11.658 1.00 88.25 96 LEU A N 1
ATOM 766 C CA . LEU A 1 96 ? -8.036 -9.516 11.841 1.00 88.25 96 LEU A CA 1
ATOM 767 C C . LEU A 1 96 ? -9.051 -10.089 12.844 1.00 88.25 96 LEU A C 1
ATOM 769 O O . LEU A 1 96 ? -9.280 -11.298 12.871 1.00 88.25 96 LEU A O 1
ATOM 773 N N . LYS A 1 97 ? -9.629 -9.249 13.708 1.00 85.12 97 LYS A N 1
ATOM 774 C CA . LYS A 1 97 ? -10.664 -9.649 14.663 1.00 85.12 97 LYS A CA 1
ATOM 775 C C . LYS A 1 97 ? -11.751 -8.579 14.758 1.00 85.12 97 LYS A C 1
ATOM 777 O O . LYS A 1 97 ? -11.423 -7.388 14.781 1.00 85.12 97 LYS A O 1
ATOM 782 N N . PRO A 1 98 ? -13.029 -8.966 14.889 1.00 81.25 98 PRO A N 1
ATOM 783 C CA . PRO A 1 98 ? -14.083 -8.047 15.306 1.00 81.25 98 PRO A CA 1
ATOM 784 C C . PRO A 1 98 ? -13.752 -7.415 16.664 1.00 81.25 98 PRO A C 1
ATOM 786 O O . PRO A 1 98 ? -13.102 -8.037 17.505 1.00 81.25 98 PRO A O 1
ATOM 789 N N . SER A 1 99 ? -14.195 -6.180 16.879 1.00 81.44 99 SER A N 1
ATOM 790 C CA . SER A 1 99 ? -14.025 -5.447 18.136 1.00 81.44 99 SER A CA 1
ATOM 791 C C . SER A 1 99 ? -15.246 -4.586 18.371 1.00 81.44 99 SER A C 1
ATOM 793 O O . SER A 1 99 ? -15.750 -3.971 17.436 1.00 81.44 99 SER A O 1
ATOM 795 N N . SER A 1 100 ? -15.690 -4.523 19.622 1.00 81.12 100 SER A N 1
ATOM 796 C CA . SER A 1 100 ? -16.732 -3.602 20.080 1.00 81.12 100 SER A CA 1
ATOM 797 C C . SER A 1 100 ? -16.168 -2.251 20.533 1.00 81.12 100 SER A C 1
ATOM 799 O O . SER A 1 100 ? -16.907 -1.407 21.026 1.00 81.12 100 SER A O 1
ATOM 801 N N . THR A 1 101 ? -14.851 -2.064 20.438 1.00 86.50 101 THR A N 1
ATOM 802 C CA . THR A 1 101 ? -14.149 -0.832 20.808 1.00 86.50 101 THR A CA 1
ATOM 803 C C . THR A 1 101 ? -13.292 -0.329 19.656 1.00 86.50 101 THR A C 1
ATOM 805 O O . THR A 1 101 ? -12.875 -1.108 18.789 1.00 86.50 101 THR A O 1
ATOM 808 N N . ASN A 1 102 ? -12.990 0.971 19.690 1.00 88.62 102 ASN A N 1
ATOM 809 C CA . ASN A 1 102 ? -12.066 1.598 18.754 1.00 88.62 102 ASN A CA 1
ATOM 810 C C . ASN A 1 102 ? -10.714 0.878 18.766 1.00 88.62 102 ASN A C 1
ATOM 812 O O . ASN A 1 102 ? -10.162 0.586 19.828 1.00 88.62 102 ASN A O 1
ATOM 816 N N . GLN A 1 103 ? -10.172 0.625 17.580 1.00 90.62 103 GLN A N 1
ATOM 817 C CA . GLN A 1 103 ? -8.874 -0.016 17.412 1.00 90.62 103 GLN A CA 1
ATOM 818 C C . GLN A 1 103 ? -7.969 0.847 16.556 1.00 90.62 103 GLN A C 1
ATOM 820 O O . GLN A 1 103 ? -8.397 1.327 15.513 1.00 90.62 103 GLN A O 1
ATOM 825 N N . ASN A 1 104 ? -6.713 0.962 16.976 1.00 93.31 104 ASN A N 1
ATOM 826 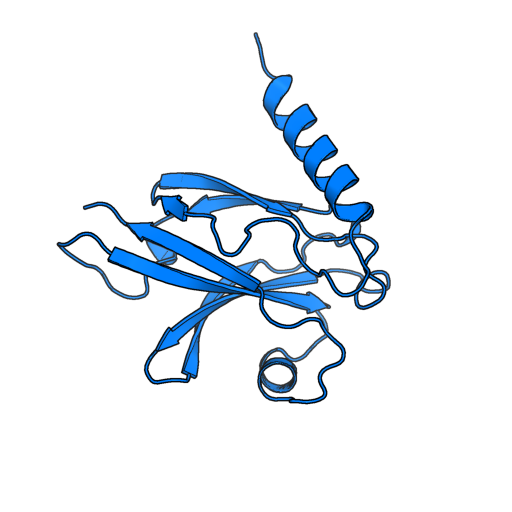C CA . ASN A 1 104 ? -5.630 1.520 16.181 1.00 93.31 104 ASN A CA 1
ATOM 827 C C . ASN A 1 104 ? -4.634 0.396 15.906 1.00 93.31 104 ASN A C 1
ATOM 829 O O . ASN A 1 104 ? -4.136 -0.228 16.843 1.00 93.31 104 ASN A O 1
ATOM 833 N N . ILE A 1 105 ? -4.379 0.121 14.632 1.00 94.12 105 ILE A N 1
ATOM 834 C CA . ILE A 1 105 ? -3.505 -0.955 14.178 1.00 94.12 105 ILE A CA 1
ATOM 835 C C . ILE A 1 105 ? -2.389 -0.342 13.344 1.00 94.12 105 ILE A C 1
ATOM 837 O O . ILE A 1 105 ? -2.658 0.317 12.343 1.00 94.12 105 ILE A O 1
ATOM 841 N N . THR A 1 106 ? -1.137 -0.588 13.723 1.00 96.50 106 THR A N 1
ATOM 842 C CA . THR A 1 106 ? -0.007 -0.328 12.828 1.00 96.50 106 THR A CA 1
ATOM 843 C C . THR A 1 106 ? -0.006 -1.390 11.734 1.00 96.50 106 THR A C 1
ATOM 845 O O . THR A 1 106 ? 0.129 -2.588 12.012 1.00 96.50 106 THR A O 1
ATOM 848 N N . MET A 1 107 ? -0.189 -0.939 10.500 1.00 97.12 107 MET A N 1
ATOM 849 C CA . MET A 1 107 ? -0.100 -1.755 9.301 1.00 97.12 107 MET A CA 1
ATOM 850 C C . MET A 1 107 ? 1.266 -1.589 8.660 1.00 97.12 107 MET A C 1
ATOM 852 O O . MET A 1 107 ? 1.858 -0.513 8.707 1.00 97.12 107 MET A O 1
ATOM 856 N N . TYR A 1 108 ? 1.733 -2.663 8.037 1.00 97.00 108 TYR A N 1
ATOM 857 C CA . TYR A 1 108 ? 2.976 -2.704 7.287 1.00 97.00 108 TYR A CA 1
ATOM 858 C C . TYR A 1 108 ? 2.676 -3.113 5.854 1.00 97.00 108 TYR A C 1
ATOM 860 O O . TYR A 1 108 ? 2.101 -4.178 5.630 1.00 97.00 108 TYR A O 1
ATOM 868 N N . GLY A 1 109 ? 3.045 -2.278 4.891 1.00 96.56 109 GLY A N 1
ATOM 869 C CA . GLY A 1 109 ? 2.908 -2.588 3.476 1.00 96.56 109 GLY A CA 1
ATOM 870 C C . GLY A 1 109 ? 4.240 -3.004 2.872 1.00 96.56 109 GLY A C 1
ATOM 871 O O . GLY A 1 109 ? 5.274 -2.409 3.168 1.00 96.56 109 GLY A O 1
ATOM 872 N N . PHE A 1 110 ? 4.228 -4.028 2.024 1.00 95.88 110 PHE A N 1
ATOM 873 C CA . PHE A 1 110 ? 5.424 -4.522 1.351 1.00 95.88 110 PHE A CA 1
ATOM 874 C C . PHE A 1 110 ? 5.155 -4.740 -0.136 1.00 95.88 110 PHE A C 1
ATOM 876 O O . PHE A 1 110 ? 4.331 -5.582 -0.503 1.00 95.88 110 PHE A O 1
ATOM 883 N N . TYR A 1 111 ? 5.842 -3.963 -0.974 1.00 95.50 111 TYR A N 1
ATOM 884 C CA . TYR A 1 111 ? 5.824 -4.128 -2.423 1.00 95.50 111 TYR A CA 1
ATOM 885 C C . TYR A 1 111 ? 6.896 -5.111 -2.860 1.00 95.50 111 TYR A C 1
ATOM 887 O O . TYR A 1 111 ? 8.055 -4.987 -2.470 1.00 95.50 111 TYR A O 1
ATOM 895 N N . LEU A 1 112 ? 6.506 -6.045 -3.718 1.00 94.94 112 LEU A N 1
ATOM 896 C CA . LEU A 1 112 ? 7.407 -7.002 -4.341 1.00 94.94 112 LEU A CA 1
ATOM 897 C C . LEU A 1 112 ? 7.005 -7.239 -5.799 1.00 94.94 112 LEU A C 1
ATOM 899 O O . LEU A 1 112 ? 5.811 -7.183 -6.108 1.00 94.94 112 LEU A O 1
ATOM 903 N N . PRO A 1 113 ? 7.955 -7.577 -6.689 1.00 94.81 113 PRO A N 1
ATOM 904 C CA . PRO A 1 113 ? 7.630 -8.184 -7.975 1.00 94.81 113 PRO A CA 1
ATOM 905 C C . PRO A 1 113 ? 6.690 -9.380 -7.797 1.00 94.81 113 PRO A C 1
ATOM 907 O O . PRO A 1 113 ? 6.848 -10.162 -6.857 1.00 94.81 113 PRO A O 1
ATOM 910 N N . SER A 1 114 ? 5.732 -9.559 -8.705 1.00 93.81 114 SER A N 1
ATOM 911 C CA . SER A 1 114 ? 4.753 -10.655 -8.621 1.00 93.81 114 SER A CA 1
ATOM 912 C C . SER A 1 114 ? 5.376 -12.058 -8.650 1.00 93.81 114 SER A C 1
ATOM 914 O O . SER A 1 114 ? 4.760 -13.013 -8.179 1.00 93.81 114 SER A O 1
ATOM 916 N N . THR A 1 115 ? 6.609 -12.179 -9.146 1.00 92.31 115 THR A N 1
ATOM 917 C CA . THR A 1 115 ? 7.404 -13.414 -9.190 1.00 92.31 115 THR A CA 1
ATOM 918 C C . THR A 1 115 ? 8.208 -13.691 -7.914 1.00 92.31 115 THR A C 1
ATOM 920 O O . THR A 1 115 ? 8.730 -14.795 -7.759 1.00 92.31 115 THR A O 1
ATOM 923 N N . ALA A 1 116 ? 8.330 -12.722 -7.000 1.00 92.81 116 ALA A N 1
ATOM 924 C CA . ALA A 1 116 ? 9.135 -12.863 -5.790 1.00 92.81 116 ALA A CA 1
ATOM 925 C C . ALA A 1 116 ? 8.414 -13.679 -4.703 1.00 92.81 116 ALA A C 1
ATOM 927 O O . ALA A 1 116 ? 7.198 -13.587 -4.513 1.00 92.81 116 ALA A O 1
ATOM 928 N N . ASN A 1 117 ? 9.183 -14.454 -3.932 1.00 92.62 117 ASN A N 1
ATOM 929 C CA . ASN A 1 117 ? 8.652 -15.206 -2.800 1.00 92.62 117 ASN A CA 1
ATOM 930 C C . ASN A 1 117 ? 8.626 -14.331 -1.540 1.00 92.62 117 ASN A C 1
ATOM 932 O O . ASN A 1 117 ? 9.645 -14.144 -0.878 1.00 92.62 117 ASN A O 1
ATOM 936 N N . VAL A 1 118 ? 7.440 -13.844 -1.176 1.00 93.06 118 VAL A N 1
ATOM 937 C CA . VAL A 1 118 ? 7.268 -12.913 -0.051 1.00 93.06 118 VAL A CA 1
ATOM 938 C C . VAL A 1 118 ? 7.772 -13.453 1.290 1.00 93.06 118 VAL A C 1
ATOM 940 O O . VAL A 1 118 ? 8.299 -12.689 2.094 1.00 93.06 118 VAL A O 1
ATOM 943 N N . THR A 1 119 ? 7.660 -14.760 1.541 1.00 91.00 119 THR A N 1
ATOM 944 C CA . THR A 1 119 ? 8.141 -15.363 2.792 1.00 91.00 119 THR A CA 1
ATOM 945 C C . THR A 1 119 ? 9.661 -15.302 2.886 1.00 91.00 119 THR A C 1
ATOM 947 O O . THR A 1 119 ? 10.186 -14.991 3.953 1.00 91.00 119 THR A O 1
ATOM 950 N N . VAL A 1 120 ? 10.359 -15.551 1.774 1.00 92.56 120 VAL A N 1
ATOM 951 C CA . VAL A 1 120 ? 11.823 -15.444 1.707 1.00 92.56 120 VAL A CA 1
ATOM 952 C C . VAL A 1 120 ? 12.239 -13.992 1.923 1.00 92.56 120 VAL A C 1
ATOM 954 O O . VAL A 1 120 ? 12.989 -13.717 2.857 1.00 92.56 120 VAL A O 1
ATOM 957 N N . GLU A 1 121 ? 11.669 -13.064 1.153 1.00 93.44 121 GLU A N 1
ATOM 958 C CA . GLU A 1 121 ? 12.057 -11.646 1.183 1.00 93.44 121 GLU A CA 1
ATOM 959 C C . GLU A 1 121 ? 11.785 -10.964 2.533 1.00 93.44 121 GLU A C 1
ATOM 961 O O . GLU A 1 121 ? 12.585 -10.152 2.995 1.00 93.44 121 GLU A O 1
ATOM 966 N N . LEU A 1 122 ? 10.687 -11.316 3.214 1.00 90.25 122 LEU A N 1
ATOM 967 C CA . LEU A 1 122 ? 10.398 -10.800 4.559 1.00 90.25 122 LEU A CA 1
ATOM 968 C C . LEU A 1 122 ? 11.401 -11.284 5.610 1.00 90.25 122 LEU A C 1
ATOM 970 O O . LEU A 1 122 ? 11.658 -10.572 6.581 1.00 90.25 122 LEU A O 1
ATOM 974 N N . SER A 1 123 ? 11.925 -12.499 5.445 1.00 88.88 123 SER A N 1
ATOM 975 C CA . SER A 1 123 ? 12.841 -13.123 6.404 1.00 88.88 123 SER A CA 1
ATOM 976 C C . SER A 1 123 ? 14.314 -12.817 6.132 1.00 88.88 123 SER A C 1
ATOM 978 O O . SER A 1 123 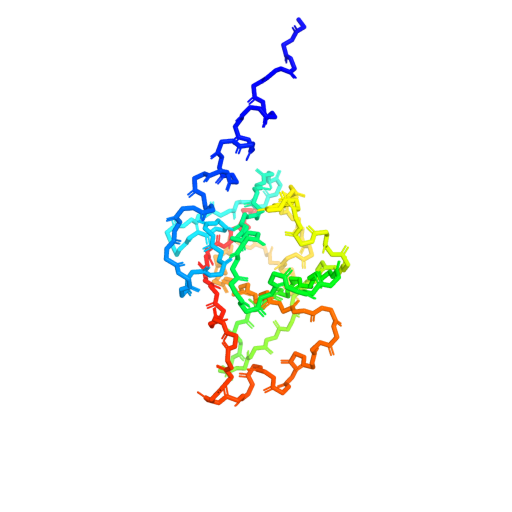? 15.138 -12.980 7.031 1.00 88.88 123 SER A O 1
ATOM 980 N N . ASP A 1 124 ? 14.651 -12.367 4.920 1.00 90.88 124 ASP A N 1
ATOM 981 C CA . ASP A 1 124 ? 16.031 -12.143 4.509 1.00 90.88 124 ASP A CA 1
ATOM 982 C C . ASP A 1 124 ? 16.557 -10.775 5.000 1.00 90.88 124 ASP A C 1
ATOM 984 O O . ASP A 1 124 ? 16.096 -9.715 4.544 1.00 90.88 124 ASP A O 1
ATOM 988 N N . PRO A 1 125 ? 17.552 -10.737 5.911 1.00 86.44 125 PRO A N 1
ATOM 989 C CA . PRO A 1 125 ? 18.205 -9.495 6.325 1.00 86.44 125 PRO A CA 1
ATOM 990 C C . PRO A 1 125 ? 18.986 -8.813 5.186 1.00 86.44 125 PRO A C 1
ATOM 992 O O . PRO A 1 125 ? 19.247 -7.614 5.278 1.00 86.44 125 PRO A O 1
ATOM 995 N N . ASN A 1 126 ? 19.281 -9.532 4.101 1.00 89.06 126 ASN A N 1
ATOM 996 C CA . ASN A 1 126 ? 19.986 -9.040 2.921 1.00 89.06 126 ASN A CA 1
ATOM 997 C C . ASN A 1 126 ? 19.072 -8.849 1.700 1.00 89.06 126 ASN A C 1
ATOM 999 O O . ASN A 1 126 ? 19.592 -8.657 0.600 1.00 89.06 126 ASN A O 1
ATOM 1003 N N . SER A 1 127 ? 17.740 -8.888 1.874 1.00 89.62 127 SER A N 1
ATOM 1004 C CA . SER A 1 127 ? 16.806 -8.625 0.773 1.00 89.62 127 SER A CA 1
ATOM 1005 C C . SER A 1 127 ? 17.167 -7.313 0.078 1.00 89.62 127 SER A C 1
ATOM 1007 O O . SER A 1 127 ? 17.363 -6.278 0.722 1.00 89.62 127 SER A O 1
ATOM 1009 N N . GLN A 1 128 ? 17.256 -7.371 -1.249 1.00 88.75 128 GLN A N 1
ATOM 1010 C CA . GLN A 1 128 ? 17.522 -6.202 -2.084 1.00 88.75 128 GLN A CA 1
ATOM 1011 C C . GLN A 1 128 ? 16.308 -5.272 -2.184 1.00 88.75 128 GLN A C 1
ATOM 1013 O O . GLN A 1 128 ? 16.457 -4.114 -2.561 1.00 88.75 128 GLN A O 1
ATOM 1018 N N . PHE A 1 129 ? 15.103 -5.759 -1.875 1.00 89.94 129 PHE A N 1
ATOM 1019 C CA . PHE A 1 129 ? 13.896 -4.947 -1.954 1.00 89.94 129 PHE A CA 1
ATOM 1020 C C . PHE A 1 129 ? 13.793 -4.027 -0.733 1.00 89.94 129 PHE A C 1
ATOM 1022 O O . PHE A 1 129 ? 14.129 -4.441 0.383 1.00 89.94 129 PHE A O 1
ATOM 1029 N N . PRO A 1 130 ? 13.297 -2.784 -0.891 1.00 89.94 130 PRO A N 1
ATOM 1030 C CA . PRO A 1 130 ? 13.132 -1.902 0.250 1.00 89.94 130 PRO A CA 1
ATOM 1031 C C . PRO A 1 130 ? 12.184 -2.495 1.284 1.00 89.94 130 PRO A C 1
ATOM 1033 O O . PRO A 1 130 ? 11.212 -3.178 0.960 1.00 89.94 130 PRO A O 1
ATOM 1036 N N . ARG A 1 131 ? 12.479 -2.211 2.551 1.00 89.94 131 ARG A N 1
ATOM 1037 C CA . ARG A 1 131 ? 11.756 -2.781 3.686 1.00 89.94 131 ARG A CA 1
ATOM 1038 C C . ARG A 1 131 ? 10.286 -2.349 3.715 1.00 89.94 131 ARG A C 1
ATOM 1040 O O . ARG A 1 131 ? 9.941 -1.321 3.127 1.00 89.94 131 ARG A O 1
ATOM 1047 N N . PRO A 1 132 ? 9.423 -3.107 4.421 1.00 93.69 132 PRO A N 1
ATOM 1048 C CA . PRO A 1 132 ? 8.028 -2.729 4.577 1.00 93.69 132 PRO A CA 1
ATOM 1049 C C . PRO A 1 132 ? 7.875 -1.312 5.147 1.00 93.69 132 PRO A C 1
ATOM 1051 O O . PRO A 1 132 ? 8.489 -0.976 6.163 1.00 93.69 132 PRO A O 1
ATOM 1054 N N . PHE A 1 133 ? 7.038 -0.495 4.510 1.00 94.62 133 PHE A N 1
ATOM 1055 C CA . PHE A 1 133 ? 6.618 0.799 5.050 1.00 94.62 133 PHE A CA 1
ATOM 1056 C C . PHE A 1 133 ? 5.525 0.580 6.096 1.00 94.62 133 PHE A C 1
ATOM 1058 O O . PHE A 1 133 ? 4.892 -0.474 6.115 1.00 94.62 133 PHE A O 1
ATOM 1065 N N . ASN A 1 134 ? 5.291 1.556 6.971 1.00 96.62 134 ASN A N 1
ATOM 1066 C CA . ASN A 1 134 ? 4.247 1.461 7.986 1.00 96.62 134 ASN A CA 1
ATOM 1067 C C . ASN A 1 134 ? 3.347 2.693 8.005 1.00 96.62 134 ASN A C 1
ATOM 1069 O O . ASN A 1 134 ? 3.735 3.752 7.524 1.00 96.62 134 ASN A O 1
ATOM 1073 N N . PHE A 1 135 ? 2.146 2.505 8.539 1.00 97.62 135 PHE A N 1
ATOM 1074 C CA . PHE A 1 135 ? 1.125 3.528 8.735 1.00 97.62 135 PHE A CA 1
ATOM 1075 C C . PHE A 1 135 ? 0.096 3.030 9.753 1.00 97.62 135 PHE A C 1
ATOM 1077 O O . PHE A 1 135 ? 0.114 1.862 10.157 1.00 97.62 135 PHE A O 1
ATOM 1084 N N . THR A 1 136 ? -0.812 3.899 10.184 1.00 97.62 136 THR A N 1
ATOM 1085 C CA . THR A 1 136 ? -1.851 3.536 11.151 1.00 97.62 136 THR A CA 1
ATOM 1086 C C . THR A 1 136 ? -3.199 3.370 10.466 1.00 97.62 136 THR A C 1
ATOM 1088 O O . THR A 1 136 ? -3.593 4.179 9.631 1.00 97.62 136 THR A O 1
ATOM 1091 N N . VAL A 1 137 ? -3.947 2.343 10.864 1.00 96.94 137 VAL A N 1
ATOM 1092 C CA . VAL A 1 137 ? -5.345 2.153 10.477 1.00 96.94 137 VAL A CA 1
ATOM 1093 C C . VAL A 1 137 ? -6.219 2.153 11.724 1.00 96.94 137 VAL A C 1
ATOM 1095 O O . VAL A 1 137 ? -5.943 1.444 12.693 1.00 96.94 137 VAL A O 1
ATOM 1098 N N . THR A 1 138 ? -7.288 2.942 11.701 1.00 95.50 138 THR A N 1
ATOM 1099 C CA . THR A 1 138 ? -8.224 3.098 12.813 1.00 95.50 138 THR A CA 1
ATOM 1100 C C . THR A 1 138 ? -9.601 2.565 12.444 1.00 95.50 138 THR A C 1
ATOM 1102 O O . THR A 1 138 ? -10.236 3.050 11.508 1.00 95.50 138 THR A O 1
ATOM 1105 N N . ARG A 1 139 ? -10.128 1.632 13.242 1.00 92.12 139 ARG A N 1
ATOM 1106 C CA . ARG A 1 139 ? -11.562 1.315 13.248 1.00 92.12 139 ARG A CA 1
ATOM 1107 C C . ARG A 1 139 ? -12.242 2.113 14.346 1.00 92.12 139 ARG A C 1
ATOM 1109 O O . ARG A 1 139 ? -11.880 1.963 15.514 1.00 92.12 139 ARG A O 1
ATOM 1116 N N . LYS A 1 140 ? -13.228 2.925 13.969 1.00 83.06 140 LYS A N 1
ATOM 1117 C CA . LYS A 1 140 ? -14.198 3.504 14.904 1.00 83.06 140 LYS A CA 1
ATOM 1118 C C . LYS A 1 140 ? -15.430 2.602 14.928 1.00 83.06 140 LYS A C 1
ATOM 1120 O O . LYS A 1 140 ? -15.861 2.172 13.859 1.00 83.06 140 LYS A O 1
ATOM 1125 N N . VAL A 1 141 ? -15.912 2.276 16.123 1.00 72.56 141 VAL A N 1
ATOM 1126 C CA . VAL A 1 141 ? -17.110 1.450 16.356 1.00 72.56 141 VAL A CA 1
ATOM 1127 C C . VAL A 1 141 ? -18.236 2.339 16.857 1.00 72.56 141 VAL A C 1
ATOM 1129 O O . VAL A 1 141 ? -17.923 3.269 17.636 1.00 72.56 141 VAL A O 1
#

Organism: Rhizopus microsporus (NCBI:txid58291)

Foldseek 3Di:
DDPPDPVVVLVVQQVVQLPDDLLFFWPPPAAADEAEAQDKDKTFGNLPRPQPVPFQFKKKWKFFQDPNDTDTQDMDARHRSNSRMDMDHHHPSSPPDDDPAKDKTKMWIFMDRNPDDPVCQQPDPPRPGRGTGIYIYMYHD

Radius of gyration: 15.4 Å; chains: 1; bounding box: 40×34×36 Å

Sequence (141 aa):
MEETDSNQDFTSLVEACSKEPNEISACLPGPSDVWVNGSTHYFIWKYNNPFYVNADSLNLYLYNIINYAYVNVKNYSNLNTLAGGIQVTVDDSWFLKPSSTNQNITMYGFYLPSTANVTVELSDPNSQFPRPFNFTVTRKV

pLDDT: mean 90.51, std 10.95, range [37.38, 97.62]